Protein AF-A0A2D6PWX1-F1 (afdb_monomer_lite)

Secondary structure (DSSP, 8-state):
-PPPPP---------------PPEEEEEEEEEE--STT-EEEEEEESSPTT-EEEEEEEEEEEEEEEEETTEEEEEEEEEEEEEEEEEE--TTS-EEEEEE--TT-------EEEEEEEEEE-SSSSSSPPSEEEEE--EEEE-

Structure (mmCIF, N/CA/C/O backbone):
data_AF-A0A2D6PWX1-F1
#
_entry.id   AF-A0A2D6PWX1-F1
#
loop_
_atom_site.group_PDB
_atom_site.id
_atom_site.type_symbol
_atom_site.label_atom_id
_atom_site.label_alt_id
_atom_site.label_comp_id
_atom_site.label_asym_id
_atom_site.label_entity_id
_atom_site.label_seq_id
_atom_site.pdbx_PDB_ins_code
_atom_site.Cartn_x
_atom_site.Cartn_y
_atom_site.Cartn_z
_atom_site.occupancy
_atom_site.B_iso_or_equiv
_atom_site.auth_seq_id
_atom_site.auth_comp_id
_atom_site.auth_asym_id
_atom_site.auth_atom_id
_atom_site.pdbx_PDB_model_num
ATOM 1 N N . MET A 1 1 ? 32.014 -43.790 -51.563 1.00 42.31 1 MET A N 1
ATOM 2 C CA . MET A 1 1 ? 32.063 -42.319 -51.412 1.00 42.31 1 MET A CA 1
ATOM 3 C C . MET A 1 1 ? 30.700 -41.857 -50.919 1.00 42.31 1 MET A C 1
ATOM 5 O O . MET A 1 1 ? 29.769 -41.753 -51.704 1.00 42.31 1 MET A O 1
ATOM 9 N N . THR A 1 2 ? 30.546 -41.724 -49.607 1.00 36.53 2 THR A N 1
ATOM 10 C CA . THR A 1 2 ? 29.287 -41.398 -48.923 1.00 36.53 2 THR A CA 1
ATOM 11 C C . THR A 1 2 ? 29.187 -39.885 -48.724 1.00 36.53 2 THR A C 1
ATOM 13 O O . THR A 1 2 ? 30.055 -39.273 -48.110 1.00 36.53 2 THR A O 1
ATOM 16 N N . LYS A 1 3 ? 28.143 -39.271 -49.290 1.00 37.50 3 LYS A N 1
ATOM 17 C CA . LYS A 1 3 ? 27.792 -37.853 -49.109 1.00 37.50 3 LYS A CA 1
ATOM 18 C C . LYS A 1 3 ? 27.208 -37.663 -47.697 1.00 37.50 3 LYS A C 1
ATOM 20 O O . LYS A 1 3 ? 26.308 -38.429 -47.352 1.00 37.50 3 LYS A O 1
ATOM 25 N N . PRO A 1 4 ? 27.645 -36.681 -46.891 1.00 40.72 4 PRO A N 1
ATOM 26 C CA . PRO A 1 4 ? 26.986 -36.401 -45.623 1.00 40.72 4 PRO A CA 1
ATOM 27 C C . PRO A 1 4 ? 25.646 -35.691 -45.867 1.00 40.72 4 PRO A C 1
ATOM 29 O O . PRO A 1 4 ? 25.568 -34.739 -46.647 1.00 40.72 4 PRO A O 1
ATOM 32 N N . LEU A 1 5 ? 24.590 -36.176 -45.206 1.00 38.62 5 LEU A N 1
ATOM 33 C CA . LEU A 1 5 ? 23.315 -35.473 -45.082 1.00 38.62 5 LEU A CA 1
ATOM 34 C C . LEU A 1 5 ? 23.548 -34.174 -44.299 1.00 38.62 5 LEU A C 1
ATOM 36 O O . LEU A 1 5 ? 24.018 -34.204 -43.163 1.00 38.62 5 LEU A O 1
ATOM 40 N N . GLY A 1 6 ? 23.210 -33.040 -44.911 1.00 33.47 6 GLY A N 1
ATOM 41 C CA . GLY A 1 6 ? 23.190 -31.744 -44.244 1.00 33.47 6 GLY A CA 1
ATOM 42 C C . GLY A 1 6 ? 22.087 -31.708 -43.190 1.00 33.47 6 GLY A C 1
ATOM 43 O O . GLY A 1 6 ? 20.909 -31.857 -43.508 1.00 33.47 6 GLY A O 1
ATOM 44 N N . VAL A 1 7 ? 22.480 -31.512 -41.935 1.00 37.41 7 VAL A N 1
ATOM 45 C CA . VAL A 1 7 ? 21.571 -31.206 -40.831 1.00 37.41 7 VAL A CA 1
ATOM 46 C C . VAL A 1 7 ? 21.059 -29.783 -41.045 1.00 37.41 7 VAL A C 1
ATOM 48 O O . VAL A 1 7 ? 21.797 -28.816 -40.874 1.00 37.41 7 VAL A O 1
ATOM 51 N N . VAL A 1 8 ? 19.799 -29.646 -41.453 1.00 35.72 8 VAL A N 1
ATOM 52 C CA . VAL A 1 8 ? 19.108 -28.353 -41.463 1.00 35.72 8 VAL A CA 1
ATOM 53 C C . VAL A 1 8 ? 18.675 -28.073 -40.027 1.00 35.72 8 VAL A C 1
ATOM 55 O O . VAL A 1 8 ? 17.676 -28.607 -39.552 1.00 35.72 8 VAL A O 1
ATOM 58 N N . ILE A 1 9 ? 19.465 -27.272 -39.312 1.00 39.03 9 ILE A N 1
ATOM 59 C CA . ILE A 1 9 ? 19.086 -26.738 -38.003 1.00 39.03 9 ILE A CA 1
ATOM 60 C C . ILE A 1 9 ? 17.994 -25.697 -38.258 1.00 39.03 9 ILE A C 1
ATOM 62 O O . ILE A 1 9 ? 18.274 -24.566 -38.651 1.00 39.03 9 ILE A O 1
ATOM 66 N N . ALA A 1 10 ? 16.737 -26.094 -38.073 1.00 35.59 10 ALA A N 1
ATOM 67 C CA . ALA A 1 10 ? 15.636 -25.153 -37.973 1.00 35.59 10 ALA A CA 1
ATOM 68 C C . ALA A 1 10 ? 15.835 -24.346 -36.684 1.00 35.59 10 ALA A C 1
ATOM 70 O O . ALA A 1 10 ? 15.567 -24.830 -35.585 1.00 35.59 10 ALA A O 1
ATOM 71 N N . VAL A 1 11 ? 16.354 -23.124 -36.814 1.00 39.25 11 VAL A N 1
ATOM 72 C CA . VAL A 1 11 ? 16.346 -22.142 -35.729 1.00 39.25 11 VAL A CA 1
ATOM 73 C C . VAL A 1 11 ? 14.892 -21.731 -35.534 1.00 39.25 11 VAL A C 1
ATOM 75 O O . VAL A 1 11 ? 14.381 -20.829 -36.195 1.00 39.25 11 VAL A O 1
ATOM 78 N N . LEU A 1 12 ? 14.196 -22.454 -34.660 1.00 34.81 12 LEU A N 1
ATOM 79 C CA . LEU A 1 12 ? 12.915 -22.028 -34.132 1.00 34.81 12 LEU A CA 1
ATOM 80 C C . LEU A 1 12 ? 13.208 -20.805 -33.255 1.00 34.81 12 LEU A C 1
ATOM 82 O O . LEU A 1 12 ? 13.653 -20.935 -32.117 1.00 34.81 12 LEU A O 1
ATOM 86 N N . VAL A 1 13 ? 13.034 -19.606 -33.813 1.00 36.69 13 VAL A N 1
ATOM 87 C CA . VAL A 1 13 ? 12.972 -18.380 -33.016 1.00 36.69 13 VAL A CA 1
ATOM 88 C C . VAL A 1 13 ? 11.679 -18.473 -32.222 1.00 36.69 13 VAL A C 1
ATOM 90 O O . VAL A 1 13 ? 10.605 -18.110 -32.697 1.00 36.69 13 VAL A O 1
ATOM 93 N N . THR A 1 14 ? 11.766 -19.038 -31.024 1.00 36.16 14 THR A N 1
ATOM 94 C CA . THR A 1 14 ? 10.703 -18.944 -30.036 1.00 36.16 14 THR A CA 1
ATOM 95 C C . THR A 1 14 ? 10.578 -17.463 -29.696 1.00 36.16 14 THR A C 1
ATOM 97 O O . THR A 1 14 ? 11.389 -16.915 -28.954 1.00 36.16 14 THR A O 1
ATOM 100 N N . LEU A 1 15 ? 9.587 -16.791 -30.282 1.00 35.06 15 LEU A N 1
ATOM 101 C CA . LEU A 1 15 ? 9.060 -15.541 -29.748 1.00 35.06 15 LEU A CA 1
ATOM 102 C C . LEU A 1 15 ? 8.496 -15.882 -28.369 1.00 35.06 15 LEU A C 1
ATOM 104 O O . LEU A 1 15 ? 7.340 -16.277 -28.231 1.00 35.06 15 LEU A O 1
ATOM 108 N N . THR A 1 16 ? 9.342 -15.806 -27.345 1.00 34.41 16 THR A N 1
ATOM 109 C CA . THR A 1 16 ? 8.891 -15.761 -25.962 1.00 34.41 16 THR A CA 1
ATOM 110 C C . THR A 1 16 ? 8.103 -14.470 -25.821 1.00 34.41 16 THR A C 1
ATOM 112 O O . THR A 1 16 ? 8.674 -13.403 -25.599 1.00 34.41 16 THR A O 1
ATOM 115 N N . PHE A 1 17 ? 6.786 -14.551 -26.006 1.00 33.22 17 PHE A N 1
ATOM 116 C CA . PHE A 1 17 ? 5.876 -13.587 -25.409 1.00 33.22 17 PHE A CA 1
ATOM 117 C C . PHE A 1 17 ? 6.239 -13.566 -23.930 1.00 33.22 17 PHE A C 1
ATOM 119 O O . PHE A 1 17 ? 6.183 -14.611 -23.279 1.00 33.22 17 PHE A O 1
ATOM 126 N N . GLY A 1 18 ? 6.754 -12.427 -23.460 1.00 36.47 18 GLY A N 1
ATOM 127 C CA . GLY A 1 18 ? 7.207 -12.276 -22.087 1.00 36.47 18 GLY A CA 1
ATOM 128 C C . GLY A 1 18 ? 6.134 -12.821 -21.160 1.00 36.47 18 GLY A C 1
ATOM 129 O O . GLY A 1 18 ? 4.984 -12.386 -21.224 1.00 36.47 18 GLY A O 1
ATOM 130 N N . SER A 1 19 ? 6.504 -13.821 -20.360 1.00 38.91 19 SER A N 1
ATOM 131 C CA . SER A 1 19 ? 5.678 -14.288 -19.257 1.00 38.91 19 SER A CA 1
ATOM 132 C C . SER A 1 19 ? 5.168 -13.072 -18.480 1.00 38.91 19 SER A C 1
ATOM 134 O O . SER A 1 19 ? 5.918 -12.094 -18.370 1.00 38.91 19 SER A O 1
ATOM 136 N N . PRO A 1 20 ? 3.938 -13.104 -17.932 1.00 45.50 20 PRO A N 1
ATOM 137 C CA . PRO A 1 20 ? 3.509 -12.055 -17.019 1.00 45.50 20 PRO A CA 1
ATOM 138 C C . PRO A 1 20 ? 4.606 -11.894 -15.970 1.00 45.50 20 PRO A C 1
ATOM 140 O O . PRO A 1 20 ? 5.004 -12.880 -15.343 1.00 45.50 20 PRO A O 1
ATOM 143 N N . ALA A 1 21 ? 5.168 -10.689 -15.854 1.00 50.34 21 ALA A N 1
ATOM 144 C CA . ALA A 1 21 ? 6.127 -10.419 -14.804 1.00 50.34 21 ALA A CA 1
ATOM 145 C C . ALA A 1 21 ? 5.377 -10.669 -13.495 1.00 50.34 21 ALA A C 1
ATOM 147 O O . ALA A 1 21 ? 4.454 -9.931 -13.149 1.00 50.34 21 ALA A O 1
ATOM 148 N N . SER A 1 22 ? 5.711 -11.762 -12.804 1.00 52.19 22 SER A N 1
ATOM 149 C CA . SER A 1 22 ? 5.250 -11.970 -11.438 1.00 52.19 22 SER A CA 1
ATOM 150 C C . SER A 1 22 ? 5.594 -10.698 -10.681 1.00 52.19 22 SER A C 1
ATOM 152 O O . SER A 1 22 ? 6.751 -10.272 -10.747 1.00 52.19 22 SER A O 1
ATOM 154 N N . ALA A 1 23 ? 4.611 -10.080 -10.022 1.00 58.97 23 ALA A N 1
ATOM 155 C CA . ALA A 1 23 ? 4.898 -8.916 -9.208 1.00 58.97 23 ALA A CA 1
ATOM 156 C C . ALA A 1 23 ? 6.043 -9.280 -8.260 1.00 58.97 23 ALA A C 1
ATOM 158 O O . ALA A 1 23 ? 6.002 -10.316 -7.591 1.00 58.97 23 ALA A O 1
ATOM 159 N N . GLN A 1 24 ? 7.112 -8.494 -8.303 1.00 68.12 24 GLN A N 1
ATOM 160 C CA . GLN A 1 24 ? 8.280 -8.769 -7.484 1.00 68.12 24 GLN A CA 1
ATOM 161 C C . GLN A 1 24 ? 7.979 -8.232 -6.089 1.00 68.12 24 GLN A C 1
ATOM 163 O O . GLN A 1 24 ? 7.488 -7.109 -5.974 1.00 68.12 24 GLN A O 1
ATOM 168 N N . SER A 1 25 ? 8.234 -9.026 -5.041 1.00 80.31 25 SER A N 1
ATOM 169 C CA . SER A 1 25 ? 8.284 -8.447 -3.696 1.00 80.31 25 SER A CA 1
ATOM 170 C C . SER A 1 25 ? 9.497 -7.524 -3.665 1.00 80.31 25 SER A C 1
ATOM 172 O O . SER A 1 25 ? 10.636 -7.981 -3.788 1.00 80.31 25 SER A O 1
ATOM 174 N N . CYS A 1 26 ? 9.240 -6.221 -3.664 1.00 83.88 26 CYS A N 1
ATOM 175 C CA . CYS A 1 26 ? 10.276 -5.192 -3.748 1.00 83.88 26 CYS A CA 1
ATOM 176 C C . CYS A 1 26 ? 9.921 -3.921 -2.983 1.00 83.88 26 CYS A C 1
ATOM 178 O O . CYS A 1 26 ? 10.581 -2.903 -3.152 1.00 83.88 26 CYS A O 1
ATOM 180 N N . SER A 1 27 ? 8.874 -3.962 -2.167 1.00 90.00 27 SER A N 1
ATOM 181 C CA . SER A 1 27 ? 8.527 -2.853 -1.292 1.00 90.00 27 SER A CA 1
ATOM 182 C C . SER A 1 27 ? 8.167 -3.376 0.085 1.00 90.00 27 SER A C 1
ATOM 184 O O . SER A 1 27 ? 7.732 -4.515 0.234 1.00 90.00 27 SER A O 1
ATOM 186 N N . ASP A 1 28 ? 8.330 -2.525 1.079 1.00 90.94 28 ASP A N 1
ATOM 187 C CA . ASP A 1 28 ? 7.894 -2.787 2.438 1.00 90.94 28 ASP A CA 1
ATOM 188 C C . ASP A 1 28 ? 6.630 -1.980 2.706 1.00 90.94 28 ASP A C 1
ATOM 190 O O . ASP A 1 28 ? 6.488 -0.850 2.226 1.00 90.94 28 ASP A O 1
ATOM 194 N N . LEU A 1 29 ? 5.720 -2.573 3.470 1.00 90.56 29 LEU A N 1
ATOM 195 C CA . LEU A 1 29 ? 4.546 -1.904 4.008 1.00 90.56 29 LEU A CA 1
ATOM 196 C C . LEU A 1 29 ? 4.768 -1.713 5.505 1.00 90.56 29 LEU A C 1
ATOM 198 O O . LEU A 1 29 ? 5.335 -2.585 6.155 1.00 90.56 29 LEU A O 1
ATOM 202 N N . GLN A 1 30 ? 4.392 -0.552 6.027 1.00 90.44 30 GLN A N 1
ATOM 203 C CA . GLN A 1 30 ? 4.495 -0.247 7.447 1.00 90.44 30 GLN A CA 1
ATOM 204 C C . GLN A 1 30 ? 3.270 0.526 7.914 1.00 90.44 30 GLN A C 1
ATOM 206 O O . GLN A 1 30 ? 2.736 1.379 7.201 1.00 90.44 30 GLN A O 1
ATOM 211 N N . TYR A 1 31 ? 2.874 0.273 9.157 1.00 87.94 31 TYR A N 1
ATOM 212 C CA . TYR A 1 31 ? 1.782 0.967 9.826 1.00 87.94 31 TYR A CA 1
ATOM 213 C C . TYR A 1 31 ? 2.303 1.735 11.034 1.00 87.94 31 TYR A C 1
ATOM 215 O O . TYR A 1 31 ? 3.032 1.196 11.867 1.00 87.94 31 TYR A O 1
ATOM 223 N N . THR A 1 32 ? 1.885 2.990 11.168 1.00 87.88 32 THR A N 1
ATOM 224 C CA . THR A 1 32 ? 2.115 3.788 12.377 1.00 87.88 32 THR A CA 1
ATOM 225 C C . THR A 1 32 ? 0.810 4.415 12.861 1.00 87.88 32 THR A C 1
ATOM 227 O O . THR A 1 32 ? -0.087 4.710 12.074 1.00 87.88 32 THR A O 1
ATOM 230 N N . GLY A 1 33 ? 0.678 4.604 14.175 1.00 82.25 33 GLY A N 1
ATOM 231 C CA . GLY A 1 33 ? -0.563 5.079 14.795 1.00 82.25 33 GLY A CA 1
ATOM 232 C C . GLY A 1 33 ? -1.497 3.942 15.216 1.00 82.25 33 GLY A C 1
ATOM 233 O O . GLY A 1 33 ? -1.053 2.821 15.460 1.00 82.25 33 GLY A O 1
ATOM 234 N N . SER A 1 34 ? -2.788 4.243 15.366 1.00 75.75 34 SER A N 1
ATOM 235 C CA . SER A 1 34 ? -3.804 3.262 15.757 1.00 75.75 34 SER A CA 1
ATOM 236 C C . SER A 1 34 ? -5.130 3.516 15.050 1.00 75.75 34 SER A C 1
ATOM 238 O O . SER A 1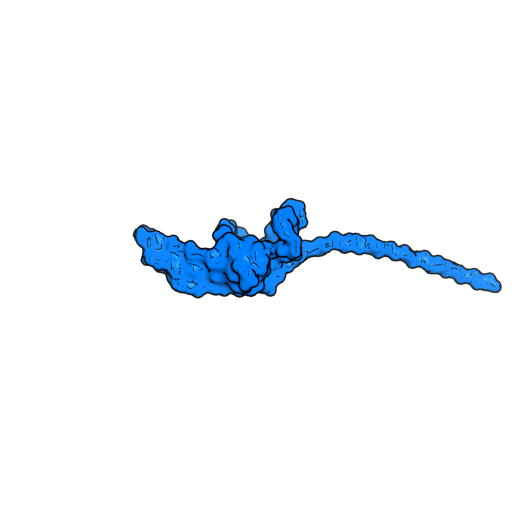 34 ? -5.435 4.632 14.633 1.00 75.75 34 SER A O 1
ATOM 240 N N . LEU A 1 35 ? -5.935 2.462 14.947 1.00 74.19 35 LEU A N 1
ATOM 241 C CA . LEU A 1 35 ? -7.267 2.488 14.344 1.00 74.19 35 LEU A CA 1
ATOM 242 C C . LEU A 1 35 ? -8.386 2.731 15.368 1.00 74.19 35 LEU A C 1
ATOM 244 O O . LEU A 1 35 ? -9.535 2.342 15.175 1.00 74.19 35 LEU A O 1
ATOM 248 N N . GLN A 1 36 ? -8.064 3.382 16.484 1.00 78.81 36 GLN A N 1
ATOM 249 C CA . GLN A 1 36 ? -9.063 3.716 17.494 1.00 78.81 36 GLN A CA 1
ATOM 250 C C . GLN A 1 36 ? -9.918 4.913 17.045 1.00 78.81 36 GLN A C 1
ATOM 252 O O . GLN A 1 36 ? -9.417 5.790 16.339 1.00 78.81 36 GLN A O 1
ATOM 257 N N . PRO A 1 37 ? -11.190 5.013 17.478 1.00 80.88 37 PRO A N 1
ATOM 258 C CA . PRO A 1 37 ? -12.023 6.172 17.174 1.00 80.88 37 PRO A CA 1
ATOM 259 C C . PRO A 1 37 ? -11.342 7.495 17.548 1.00 80.88 37 PRO A C 1
ATOM 261 O O . PRO A 1 37 ? -10.897 7.683 18.680 1.00 80.88 37 PRO A O 1
ATOM 264 N N . GLY A 1 38 ? -11.276 8.420 16.592 1.00 81.38 38 GLY A N 1
ATOM 265 C CA . GLY A 1 38 ? -10.606 9.713 16.730 1.00 81.38 38 GLY A CA 1
ATOM 266 C C . GLY A 1 38 ? -9.097 9.697 16.493 1.00 81.38 38 GLY A C 1
ATOM 267 O O . GLY A 1 38 ? -8.476 10.751 16.614 1.00 81.38 38 GLY A O 1
ATOM 268 N N . GLN A 1 39 ? -8.510 8.547 16.158 1.00 83.31 39 GLN A N 1
ATOM 269 C CA . GLN A 1 39 ? -7.097 8.416 15.812 1.00 83.31 39 GLN A CA 1
ATOM 270 C C . GLN A 1 39 ? -6.896 8.304 14.297 1.00 83.31 39 GLN A C 1
ATOM 272 O O . GLN A 1 39 ? -7.816 8.004 13.526 1.00 83.31 39 GLN A O 1
ATOM 277 N N . THR A 1 40 ? -5.656 8.556 13.888 1.00 85.06 40 THR A N 1
ATOM 278 C CA . THR A 1 40 ? -5.192 8.395 12.511 1.00 85.06 40 THR A CA 1
ATOM 279 C C . THR A 1 40 ? -4.144 7.295 12.476 1.00 85.06 40 THR A C 1
ATOM 281 O O . THR A 1 40 ? -3.180 7.321 13.244 1.00 85.06 40 THR A O 1
ATOM 284 N N . MET A 1 41 ? -4.312 6.361 11.548 1.00 86.00 41 MET A N 1
ATOM 285 C CA . MET A 1 41 ? -3.285 5.404 11.167 1.00 86.00 41 MET A CA 1
ATOM 286 C C . MET A 1 41 ? -2.628 5.878 9.873 1.00 86.00 41 MET A C 1
ATOM 288 O O . MET A 1 41 ? -3.314 6.271 8.932 1.00 86.00 41 MET A O 1
ATOM 292 N N . ILE A 1 42 ? -1.304 5.840 9.816 1.00 90.88 42 ILE A N 1
ATOM 293 C CA . ILE A 1 42 ? -0.534 6.129 8.609 1.00 90.88 42 ILE A CA 1
ATOM 294 C C . ILE A 1 42 ? -0.027 4.802 8.064 1.00 90.88 42 ILE A C 1
ATOM 296 O O . ILE A 1 42 ? 0.619 4.035 8.779 1.00 90.88 42 ILE A O 1
ATOM 300 N N . VAL A 1 43 ? -0.343 4.549 6.800 1.00 91.38 43 VAL A N 1
ATOM 301 C CA . VAL A 1 43 ? 0.163 3.422 6.025 1.00 91.38 43 VAL A CA 1
ATOM 302 C C . VAL A 1 43 ? 1.258 3.942 5.115 1.00 91.38 43 VAL A C 1
ATOM 304 O O . VAL A 1 43 ? 0.993 4.816 4.292 1.00 91.38 43 VAL A O 1
ATOM 307 N N . SER A 1 44 ? 2.457 3.400 5.245 1.00 93.06 44 SER A N 1
ATOM 308 C CA . SER A 1 44 ? 3.632 3.828 4.496 1.00 93.06 44 SER A CA 1
ATOM 309 C C . SER A 1 44 ? 4.157 2.687 3.645 1.00 93.06 44 SER A C 1
ATOM 311 O O . SER A 1 44 ? 4.304 1.560 4.113 1.00 93.06 44 SER A O 1
ATOM 313 N N . VAL A 1 45 ? 4.457 2.993 2.389 1.00 93.56 45 VAL A N 1
ATOM 314 C CA . VAL A 1 45 ? 5.156 2.105 1.461 1.00 93.56 45 VAL A CA 1
ATOM 315 C C . VAL A 1 45 ? 6.557 2.645 1.258 1.00 93.56 45 VAL A C 1
ATOM 317 O O . VAL A 1 45 ? 6.719 3.840 1.014 1.00 93.56 45 VAL A O 1
ATOM 320 N N . THR A 1 46 ? 7.564 1.779 1.318 1.00 93.56 46 THR A N 1
ATOM 321 C CA . THR A 1 46 ? 8.965 2.132 1.042 1.00 93.56 46 THR A CA 1
ATOM 322 C C . THR A 1 46 ? 9.620 1.126 0.103 1.00 93.56 46 THR A C 1
ATOM 324 O O . THR A 1 46 ? 9.192 -0.019 0.023 1.00 93.56 46 THR A O 1
ATOM 327 N N . GLY A 1 47 ? 10.663 1.538 -0.622 1.00 89.19 47 GLY A N 1
ATOM 328 C CA . GLY A 1 47 ? 11.408 0.651 -1.530 1.00 89.19 47 GLY A CA 1
ATOM 329 C C . GLY A 1 47 ? 10.739 0.408 -2.888 1.00 89.19 47 GLY A C 1
ATOM 330 O O . GLY A 1 47 ? 11.343 -0.191 -3.774 1.00 89.19 47 GLY A O 1
ATOM 331 N N . ALA A 1 48 ? 9.528 0.930 -3.093 1.00 90.94 48 ALA A N 1
ATOM 332 C CA . ALA A 1 48 ? 8.824 0.836 -4.361 1.00 90.94 48 ALA A CA 1
ATOM 333 C C . ALA A 1 48 ? 9.522 1.653 -5.476 1.00 90.94 48 ALA A C 1
ATOM 335 O O . ALA A 1 48 ? 10.353 2.519 -5.198 1.00 90.94 48 ALA A O 1
ATOM 336 N N . PRO A 1 49 ? 9.193 1.427 -6.761 1.00 88.81 49 PRO A N 1
ATOM 337 C CA . PRO A 1 49 ? 9.732 2.227 -7.857 1.00 88.81 49 PRO A CA 1
ATOM 338 C C . PRO A 1 49 ? 9.466 3.724 -7.651 1.00 88.81 49 PRO A C 1
ATOM 340 O O . PRO A 1 49 ? 8.349 4.070 -7.261 1.00 88.81 49 PRO A O 1
ATOM 343 N N . PRO A 1 50 ? 10.437 4.615 -7.924 1.00 89.81 50 PRO A N 1
ATOM 344 C CA . PRO A 1 50 ? 10.244 6.056 -7.799 1.00 89.81 50 PRO A CA 1
ATOM 345 C C . PRO A 1 50 ? 9.254 6.573 -8.846 1.00 89.81 50 PRO A C 1
ATOM 347 O O . PRO A 1 50 ? 9.243 6.098 -9.983 1.00 89.81 50 PRO A O 1
ATOM 350 N N . PHE A 1 51 ? 8.431 7.556 -8.467 1.00 89.75 51 PHE A N 1
ATOM 351 C CA . PHE A 1 51 ? 7.344 8.105 -9.295 1.00 89.75 51 PHE A CA 1
ATOM 352 C C . PHE A 1 51 ? 6.350 7.050 -9.813 1.00 89.75 51 PHE A C 1
ATOM 354 O O . PHE A 1 51 ? 5.661 7.265 -10.812 1.00 89.75 51 PHE A O 1
ATOM 361 N N . GLY A 1 52 ? 6.280 5.900 -9.145 1.00 88.44 52 GLY A N 1
ATOM 362 C CA . GLY A 1 52 ? 5.346 4.829 -9.447 1.00 88.44 52 GLY A CA 1
ATOM 363 C C . GLY A 1 52 ? 3.973 5.116 -8.856 1.00 88.44 52 GLY A C 1
ATOM 364 O O . GLY A 1 52 ? 3.859 5.747 -7.810 1.00 88.44 52 GLY A O 1
ATOM 365 N N . PHE A 1 53 ? 2.917 4.661 -9.520 1.00 90.12 53 PHE A N 1
ATOM 366 C CA . PHE A 1 53 ? 1.562 4.775 -8.992 1.00 90.12 53 PHE A CA 1
ATOM 367 C C . PHE A 1 53 ? 1.296 3.627 -8.028 1.00 90.12 53 PHE A C 1
ATOM 369 O O . PHE A 1 53 ? 1.351 2.461 -8.423 1.00 90.12 53 PHE A O 1
ATOM 376 N N . THR A 1 54 ? 1.004 3.965 -6.778 1.00 91.56 54 THR A N 1
ATOM 377 C CA . THR A 1 54 ? 0.837 3.023 -5.677 1.00 91.56 54 THR A CA 1
ATOM 378 C C . THR A 1 54 ? -0.614 2.943 -5.232 1.00 91.56 54 THR A C 1
ATOM 380 O O . THR A 1 54 ? -1.314 3.945 -5.049 1.00 91.56 54 THR A O 1
ATOM 383 N N . GLN A 1 55 ? -1.059 1.714 -5.016 1.00 92.62 55 GLN A N 1
ATOM 384 C CA . GLN A 1 55 ? -2.360 1.374 -4.471 1.00 92.62 55 GLN A CA 1
ATOM 385 C C . GLN A 1 55 ? -2.179 0.476 -3.252 1.00 92.62 55 GLN A C 1
ATOM 387 O O . GLN A 1 55 ? -1.378 -0.455 -3.276 1.00 92.62 55 GLN A O 1
ATOM 392 N N . LEU A 1 56 ? -2.959 0.732 -2.210 1.00 91.06 56 LEU A N 1
ATOM 393 C CA . LEU A 1 56 ? -3.133 -0.174 -1.090 1.00 91.06 56 LEU A CA 1
ATOM 394 C C . LEU A 1 56 ? -4.287 -1.119 -1.413 1.00 91.06 56 LEU A C 1
ATOM 396 O O . LEU A 1 56 ? -5.409 -0.677 -1.661 1.00 91.06 56 LEU A O 1
ATOM 400 N N . VAL A 1 57 ? -4.024 -2.416 -1.396 1.00 90.81 57 VAL A N 1
ATOM 401 C CA . VAL A 1 57 ? -5.042 -3.456 -1.519 1.00 90.81 57 VAL A CA 1
ATOM 402 C C . VAL A 1 57 ? -5.242 -4.075 -0.149 1.00 90.81 57 VAL A C 1
ATOM 404 O O . VAL A 1 57 ? -4.276 -4.451 0.512 1.00 90.81 57 VAL A O 1
ATOM 407 N N . PHE A 1 58 ? -6.490 -4.198 0.283 1.00 88.19 58 PHE A N 1
ATOM 408 C CA . PHE A 1 58 ? -6.816 -4.888 1.523 1.00 88.19 58 PHE A CA 1
ATOM 409 C C . PHE A 1 58 ? -8.009 -5.815 1.353 1.00 88.19 58 PHE A C 1
ATOM 411 O O . PHE A 1 58 ? -8.913 -5.559 0.561 1.00 88.19 58 PHE A O 1
ATOM 418 N N . GLY A 1 59 ? -8.010 -6.904 2.104 1.00 86.19 59 GLY A N 1
ATOM 419 C CA . GLY A 1 59 ? -9.042 -7.928 2.074 1.00 86.19 59 GLY A CA 1
ATOM 420 C C . GLY A 1 59 ? -9.026 -8.744 3.356 1.00 86.19 59 GLY A C 1
ATOM 421 O O . GLY A 1 59 ? -8.238 -8.489 4.261 1.00 86.19 59 GLY A O 1
ATOM 422 N N . GLU A 1 60 ? -9.900 -9.736 3.438 1.00 83.69 60 GLU A N 1
ATOM 423 C CA . GLU A 1 60 ? -10.038 -10.571 4.641 1.00 83.69 60 GLU A CA 1
ATOM 424 C C . GLU A 1 60 ? -9.227 -11.870 4.543 1.00 83.69 60 GLU A C 1
ATOM 426 O O . GLU A 1 60 ? -8.905 -12.494 5.551 1.00 83.69 60 GLU A O 1
ATOM 431 N N . ASN A 1 61 ? -8.858 -12.273 3.323 1.00 85.56 61 ASN A N 1
ATOM 432 C CA . ASN A 1 61 ? -8.242 -13.565 3.050 1.00 85.56 61 ASN A CA 1
ATOM 433 C C . ASN A 1 61 ? -6.856 -13.402 2.425 1.00 85.56 61 ASN A C 1
ATOM 435 O O . ASN A 1 61 ? -6.650 -12.598 1.515 1.00 85.56 61 ASN A O 1
ATOM 439 N N . ARG A 1 62 ? -5.909 -14.241 2.852 1.00 85.75 62 ARG A N 1
ATOM 440 C CA . ARG A 1 62 ? -4.670 -14.475 2.100 1.00 85.75 62 ARG A CA 1
ATOM 441 C C . ARG A 1 62 ? -4.939 -15.453 0.964 1.00 85.75 62 ARG A C 1
ATOM 443 O O . ARG A 1 62 ? -5.703 -16.402 1.125 1.00 85.75 62 ARG A O 1
ATOM 450 N N . GLY A 1 63 ? -4.270 -15.250 -0.160 1.00 83.38 63 GLY A N 1
ATOM 451 C CA . GLY A 1 63 ? -4.319 -16.189 -1.274 1.00 83.38 63 GLY A CA 1
ATOM 452 C C . GLY A 1 63 ? -3.839 -15.559 -2.575 1.00 83.38 63 GLY A C 1
ATOM 453 O O . GLY A 1 63 ? -4.008 -14.358 -2.762 1.00 83.38 63 GLY A O 1
ATOM 454 N N . PRO A 1 64 ? -3.243 -16.341 -3.486 1.00 85.62 64 PRO A N 1
ATOM 455 C CA . PRO A 1 64 ? -2.812 -15.819 -4.770 1.00 85.62 64 PRO A CA 1
ATOM 456 C C . PRO A 1 64 ? -4.032 -15.438 -5.614 1.00 85.62 64 PRO A C 1
ATOM 458 O O . PRO A 1 64 ? -4.845 -16.294 -5.962 1.00 85.62 64 PRO A O 1
ATOM 461 N N . THR A 1 65 ? -4.132 -14.166 -5.988 1.00 86.19 65 THR A N 1
ATOM 462 C CA . THR A 1 65 ? -5.139 -13.678 -6.936 1.00 86.19 65 THR A CA 1
ATOM 463 C C . THR A 1 65 ? -4.456 -13.051 -8.134 1.00 86.19 65 THR A C 1
ATOM 465 O O . THR A 1 65 ? -3.678 -12.108 -7.997 1.00 86.19 65 THR A O 1
ATOM 468 N N . ALA A 1 66 ? -4.784 -13.552 -9.324 1.00 84.12 66 ALA A N 1
ATOM 469 C CA . ALA A 1 66 ? -4.353 -12.951 -10.575 1.00 84.12 66 ALA A CA 1
ATOM 470 C C . ALA A 1 66 ? -5.228 -11.735 -10.907 1.00 84.12 66 ALA A C 1
ATOM 472 O O . ALA A 1 66 ? -6.432 -11.861 -11.139 1.00 84.12 66 ALA A O 1
ATOM 473 N N . LEU A 1 67 ? -4.608 -10.561 -10.966 1.00 78.25 67 LEU A N 1
ATOM 474 C CA . LEU A 1 67 ? -5.201 -9.348 -11.503 1.00 78.25 67 LEU A CA 1
ATOM 475 C C . LEU A 1 67 ? -4.853 -9.248 -12.986 1.00 78.25 67 LEU A C 1
ATOM 477 O O . LEU A 1 67 ? -3.686 -9.120 -13.361 1.00 78.25 67 LEU A O 1
ATOM 481 N N . ASN A 1 68 ? -5.884 -9.323 -13.825 1.00 77.25 68 ASN A N 1
ATOM 482 C CA . ASN A 1 68 ? -5.755 -9.263 -15.274 1.00 77.25 68 ASN A CA 1
ATOM 483 C C . ASN A 1 68 ? -6.187 -7.883 -15.772 1.00 77.25 68 ASN A C 1
ATOM 485 O O . ASN A 1 68 ? -7.338 -7.481 -15.616 1.00 77.25 68 ASN A O 1
ATOM 489 N N . PHE A 1 69 ? -5.255 -7.181 -16.399 1.00 69.94 69 PHE A N 1
ATOM 490 C CA . PHE A 1 69 ? -5.466 -5.954 -17.152 1.00 69.94 69 PHE A CA 1
ATOM 491 C C . PHE A 1 69 ? -5.359 -6.276 -18.645 1.00 69.94 69 PHE A C 1
ATOM 493 O O . PHE A 1 69 ? -4.730 -7.256 -19.036 1.00 69.94 69 PHE A O 1
ATOM 500 N N . TRP A 1 70 ? -5.954 -5.436 -19.496 1.00 58.34 70 TRP A N 1
ATOM 501 C CA . TRP A 1 70 ? -6.070 -5.673 -20.945 1.00 58.34 70 TRP A CA 1
ATOM 502 C C . TRP A 1 70 ? -4.764 -6.138 -21.627 1.00 58.34 70 TRP A C 1
ATOM 504 O O . TRP A 1 70 ? -4.797 -6.955 -22.540 1.00 58.34 70 TRP A O 1
ATOM 514 N N . TRP A 1 71 ? -3.612 -5.641 -21.178 1.00 68.50 71 TRP A N 1
ATOM 515 C CA . TRP A 1 71 ? -2.286 -5.920 -21.750 1.00 68.50 71 TRP A CA 1
ATOM 516 C C . TRP A 1 71 ? -1.268 -6.510 -20.759 1.00 68.50 71 TRP A C 1
ATOM 518 O O . TRP A 1 71 ? -0.081 -6.575 -21.061 1.00 68.50 71 TRP A O 1
ATOM 528 N N . TRP A 1 72 ? -1.697 -6.881 -19.553 1.00 64.62 72 TRP A N 1
ATOM 529 C CA . TRP A 1 72 ? -0.799 -7.212 -18.443 1.00 64.62 72 TRP A CA 1
ATOM 530 C C . TRP A 1 72 ? -1.531 -8.097 -17.435 1.00 64.62 72 TRP A C 1
ATOM 532 O O . TRP A 1 72 ? -2.694 -7.843 -17.138 1.00 64.62 72 TRP A O 1
ATOM 542 N N . SER A 1 73 ? -0.854 -9.051 -16.800 1.00 75.00 73 SER A N 1
ATOM 543 C CA . SER A 1 73 ? -1.366 -9.660 -15.570 1.00 75.00 73 SER A CA 1
ATOM 544 C C . SER A 1 73 ? -0.291 -9.754 -14.498 1.00 75.00 73 SER A C 1
ATOM 546 O O . SER A 1 73 ? 0.897 -9.869 -14.793 1.00 75.00 73 SER A O 1
ATOM 548 N N . PHE A 1 74 ? -0.709 -9.670 -13.240 1.00 78.06 74 PHE A N 1
ATOM 549 C CA . PHE A 1 74 ? 0.156 -9.921 -12.092 1.00 78.06 74 PHE A CA 1
ATOM 550 C C . PHE A 1 74 ? -0.614 -10.627 -10.987 1.00 78.06 74 PHE A C 1
ATOM 552 O O . PHE A 1 74 ? -1.840 -10.662 -10.998 1.00 78.06 74 PHE A O 1
ATOM 559 N N . THR A 1 75 ? 0.111 -11.210 -10.037 1.00 83.94 75 THR A N 1
ATOM 560 C CA . THR A 1 75 ? -0.488 -11.899 -8.893 1.00 83.94 75 THR A CA 1
ATOM 561 C C . THR A 1 75 ? -0.232 -11.100 -7.626 1.00 83.94 75 THR A C 1
ATOM 563 O O . THR A 1 75 ? 0.905 -10.716 -7.363 1.00 83.94 75 THR A O 1
ATOM 566 N N . ILE A 1 76 ? -1.289 -10.866 -6.858 1.00 86.56 76 ILE A N 1
ATOM 567 C CA . ILE A 1 76 ? -1.222 -10.388 -5.473 1.00 86.56 76 ILE A CA 1
ATOM 568 C C . ILE A 1 76 ? -1.427 -11.565 -4.525 1.00 86.56 76 ILE A C 1
ATOM 570 O O . ILE A 1 76 ? -1.990 -12.586 -4.920 1.00 86.56 76 ILE A O 1
ATOM 574 N N . ASN A 1 77 ? -1.015 -11.423 -3.270 1.00 87.69 77 ASN A N 1
ATOM 575 C CA . ASN A 1 77 ? -1.202 -12.446 -2.237 1.00 87.69 77 ASN A CA 1
ATOM 576 C C . ASN A 1 77 ? -2.411 -12.144 -1.326 1.00 87.69 77 ASN A C 1
ATOM 578 O O . ASN A 1 77 ? -2.388 -12.391 -0.119 1.00 87.69 77 ASN A O 1
ATOM 582 N N . LEU A 1 78 ? -3.479 -11.605 -1.918 1.00 86.81 78 LEU A N 1
ATOM 583 C CA . LEU A 1 78 ? -4.781 -11.398 -1.285 1.00 86.81 78 LEU A CA 1
ATOM 584 C C . LEU A 1 78 ? -5.869 -12.155 -2.035 1.00 86.81 78 LEU A C 1
ATOM 586 O O . LEU A 1 78 ? -5.976 -12.031 -3.252 1.00 86.81 78 LEU A O 1
ATOM 590 N N . GLY A 1 79 ? -6.705 -12.887 -1.305 1.00 84.75 79 GLY A N 1
ATOM 591 C CA . GLY A 1 79 ? -7.896 -13.543 -1.834 1.00 84.75 79 GLY A CA 1
ATOM 592 C C . GLY A 1 79 ? -9.110 -12.602 -1.844 1.00 84.75 79 GLY A C 1
ATOM 593 O O . GLY A 1 79 ? -9.205 -11.726 -0.983 1.00 84.75 79 GLY A O 1
ATOM 594 N N . PRO A 1 80 ? -10.061 -12.761 -2.783 1.00 82.56 80 PRO A N 1
ATOM 595 C CA . PRO A 1 80 ? -11.323 -12.023 -2.756 1.00 82.56 80 PRO A CA 1
ATOM 596 C C . PRO A 1 80 ? -12.179 -12.378 -1.518 1.00 82.56 80 PRO A C 1
ATOM 598 O O . PRO A 1 80 ? -12.097 -13.507 -1.023 1.00 82.56 80 PRO A O 1
ATOM 601 N N . PRO A 1 81 ? -13.037 -11.456 -1.038 1.00 86.69 81 PRO A N 1
ATOM 602 C CA . PRO A 1 81 ? -13.194 -10.077 -1.509 1.00 86.69 81 PRO A CA 1
ATOM 603 C C . PRO A 1 81 ? -12.033 -9.169 -1.058 1.00 86.69 81 PRO A C 1
ATOM 605 O O . PRO A 1 81 ? -11.525 -9.295 0.054 1.00 86.69 81 PRO A O 1
ATOM 608 N N . TYR A 1 82 ? -11.633 -8.236 -1.926 1.00 86.75 82 TYR A N 1
ATOM 609 C CA . TYR A 1 82 ? -10.643 -7.201 -1.619 1.00 86.75 82 TYR A CA 1
ATOM 610 C C . TYR A 1 82 ? -11.103 -5.843 -2.152 1.00 86.75 82 TYR A C 1
ATOM 612 O O . TYR A 1 82 ? -11.839 -5.755 -3.136 1.00 86.75 82 TYR A O 1
ATOM 620 N N . SER A 1 83 ? -10.645 -4.786 -1.494 1.00 87.19 83 SER A N 1
ATOM 621 C CA . SER A 1 83 ? -10.829 -3.396 -1.897 1.00 87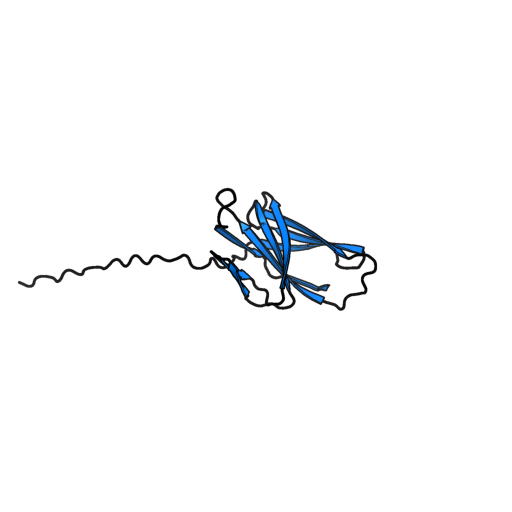.19 83 SER A CA 1
ATOM 622 C C . SER A 1 83 ? -9.482 -2.769 -2.232 1.00 87.19 83 SER A C 1
ATOM 624 O O . SER A 1 83 ? -8.446 -3.163 -1.697 1.00 87.19 83 SER A O 1
ATOM 626 N N . VAL A 1 84 ? -9.501 -1.782 -3.125 1.00 88.50 84 VAL A N 1
ATOM 627 C CA . VAL A 1 84 ? -8.303 -1.078 -3.589 1.00 88.50 84 VAL A CA 1
ATOM 628 C C . VAL A 1 84 ? -8.452 0.402 -3.283 1.00 88.50 84 VAL A C 1
ATOM 630 O O . VAL A 1 84 ? -9.455 1.014 -3.647 1.00 88.50 84 VAL A O 1
ATOM 633 N N . TYR A 1 85 ? -7.446 0.974 -2.632 1.00 89.44 85 TYR A N 1
ATOM 634 C CA . TYR A 1 85 ? -7.398 2.378 -2.253 1.00 89.44 85 TYR A CA 1
ATOM 635 C C . TYR A 1 85 ? -6.149 3.034 -2.844 1.00 89.44 85 TYR A C 1
ATOM 637 O O . TYR A 1 85 ? -5.044 2.520 -2.671 1.00 89.44 85 TYR A O 1
ATOM 645 N N . PRO A 1 86 ? -6.282 4.160 -3.562 1.00 90.94 86 PRO A N 1
ATOM 646 C CA . PRO A 1 86 ? -5.125 4.846 -4.119 1.00 90.94 86 PRO A CA 1
ATOM 647 C C . PRO A 1 86 ? -4.288 5.480 -3.000 1.00 90.94 86 PRO A C 1
ATOM 649 O O . PRO A 1 86 ? -4.820 6.223 -2.178 1.00 90.94 86 PRO A O 1
ATOM 652 N N . MET A 1 87 ? -2.976 5.225 -3.001 1.00 91.75 87 MET A N 1
ATOM 653 C CA . MET A 1 87 ? -2.007 5.942 -2.155 1.00 91.75 87 MET A CA 1
ATOM 654 C C . MET A 1 87 ? -1.380 7.132 -2.895 1.00 91.75 87 MET A C 1
ATOM 656 O O . MET A 1 87 ? -0.830 8.033 -2.274 1.00 91.75 87 MET A O 1
ATOM 660 N N . GLY A 1 88 ? -1.490 7.160 -4.228 1.00 92.38 88 GLY A N 1
ATOM 661 C CA . GLY A 1 88 ? -0.949 8.224 -5.071 1.00 92.38 88 GLY A CA 1
ATOM 662 C C . GLY A 1 88 ? 0.338 7.799 -5.767 1.00 92.38 88 GLY A C 1
ATOM 663 O O . GLY A 1 88 ? 0.489 6.635 -6.127 1.00 92.38 88 GLY A O 1
ATOM 664 N N . TYR A 1 89 ? 1.237 8.752 -6.007 1.00 91.88 89 TYR A N 1
ATOM 665 C CA . TYR A 1 89 ? 2.543 8.476 -6.605 1.00 91.88 89 TYR A CA 1
ATOM 666 C C . TYR A 1 89 ? 3.619 8.412 -5.530 1.00 91.88 89 TYR A C 1
ATOM 668 O O . TYR A 1 89 ? 3.625 9.235 -4.613 1.00 91.88 89 TYR A O 1
ATOM 676 N N . THR A 1 90 ? 4.558 7.484 -5.678 1.00 93.44 90 THR A N 1
ATOM 677 C CA . THR A 1 90 ? 5.758 7.474 -4.850 1.00 93.44 90 THR A CA 1
ATOM 678 C C . THR A 1 90 ? 6.635 8.687 -5.146 1.00 93.44 90 THR A C 1
ATOM 680 O O . THR A 1 90 ? 6.686 9.209 -6.264 1.00 93.44 90 THR A O 1
ATOM 683 N N . ASN A 1 91 ? 7.365 9.143 -4.134 1.00 93.00 91 ASN A N 1
ATOM 684 C CA . ASN A 1 91 ? 8.386 10.170 -4.294 1.00 93.00 91 ASN A CA 1
ATOM 685 C C . ASN A 1 91 ? 9.649 9.614 -4.995 1.00 93.00 91 ASN A C 1
ATOM 687 O O . ASN A 1 91 ? 9.716 8.451 -5.399 1.00 93.00 91 ASN A O 1
ATOM 691 N N . ILE A 1 92 ? 10.691 10.445 -5.110 1.00 92.25 92 ILE A N 1
ATOM 692 C CA . ILE A 1 92 ? 11.977 10.051 -5.717 1.00 92.25 92 ILE A CA 1
ATOM 693 C C . ILE A 1 92 ? 12.707 8.929 -4.955 1.00 92.25 92 ILE A C 1
ATOM 695 O O . ILE A 1 92 ? 13.578 8.272 -5.516 1.00 92.25 92 ILE A O 1
ATOM 699 N N . LEU A 1 93 ? 12.354 8.703 -3.688 1.00 92.38 93 LEU A N 1
ATOM 700 C CA . LEU A 1 93 ? 12.892 7.637 -2.843 1.00 92.38 93 LEU A CA 1
ATOM 701 C C . LEU A 1 93 ? 12.028 6.367 -2.881 1.00 92.38 93 LEU A C 1
ATOM 703 O O . LEU A 1 93 ? 12.325 5.418 -2.158 1.00 92.38 93 LEU A O 1
ATOM 707 N N . GLY A 1 94 ? 10.957 6.338 -3.681 1.00 89.88 94 GLY A N 1
ATOM 708 C CA . GLY A 1 94 ? 10.069 5.181 -3.737 1.00 89.88 94 GLY A CA 1
ATOM 709 C C . GLY A 1 94 ? 9.108 5.079 -2.554 1.00 89.88 94 GLY A C 1
ATOM 710 O O . GLY A 1 94 ? 8.727 3.972 -2.179 1.00 89.88 94 GLY A O 1
ATOM 711 N N . GLN A 1 95 ? 8.749 6.211 -1.938 1.00 94.50 95 GLN A N 1
ATOM 712 C CA . GLN A 1 95 ? 7.879 6.245 -0.760 1.00 94.50 95 GLN A CA 1
ATOM 713 C C . GLN A 1 95 ? 6.511 6.850 -1.063 1.00 94.50 95 GLN A C 1
ATOM 715 O O . GLN A 1 95 ? 6.436 7.866 -1.757 1.00 94.50 95 GLN A O 1
ATOM 720 N N . ALA A 1 96 ? 5.453 6.263 -0.505 1.00 94.50 96 ALA A N 1
ATOM 721 C CA . ALA A 1 96 ? 4.092 6.795 -0.539 1.00 94.50 96 ALA A CA 1
ATOM 722 C C . ALA A 1 96 ? 3.392 6.553 0.803 1.00 94.50 96 ALA A C 1
ATOM 724 O O . ALA A 1 96 ? 3.513 5.468 1.367 1.00 94.50 96 ALA A O 1
ATOM 725 N N . ASP A 1 97 ? 2.618 7.537 1.262 1.00 94.44 97 ASP A N 1
ATOM 726 C CA . ASP A 1 97 ? 1.904 7.485 2.537 1.00 94.44 97 ASP A CA 1
ATOM 727 C C . ASP A 1 97 ? 0.398 7.672 2.331 1.00 94.44 97 ASP A C 1
ATOM 729 O O . ASP A 1 97 ? -0.040 8.502 1.532 1.00 94.44 97 ASP A O 1
ATOM 733 N N . LEU A 1 98 ? -0.404 6.931 3.094 1.00 91.50 98 LEU A N 1
ATOM 734 C CA . LEU A 1 98 ? -1.856 7.060 3.156 1.00 91.50 98 LEU A CA 1
ATOM 735 C C . LEU A 1 98 ? -2.295 7.225 4.611 1.00 91.50 98 LEU A C 1
ATOM 737 O O . LEU A 1 98 ? -2.092 6.339 5.439 1.00 91.50 98 LEU A O 1
ATOM 741 N N . ALA A 1 99 ? -2.941 8.350 4.910 1.00 89.25 9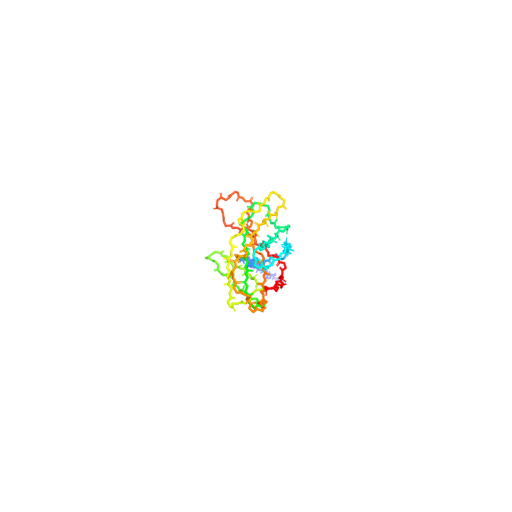9 ALA A N 1
ATOM 742 C CA . ALA A 1 99 ? -3.559 8.585 6.208 1.00 89.25 99 ALA A CA 1
ATOM 743 C C . ALA A 1 99 ? -4.995 8.041 6.219 1.00 89.25 99 ALA A C 1
ATOM 745 O O . ALA A 1 99 ? -5.843 8.468 5.434 1.00 89.25 99 ALA A O 1
ATOM 746 N N . LEU A 1 100 ? -5.270 7.118 7.134 1.00 84.56 100 LEU A N 1
ATOM 747 C CA . LEU A 1 100 ? -6.583 6.545 7.394 1.00 84.56 100 LEU A CA 1
ATOM 748 C C . LEU A 1 100 ? -7.106 7.102 8.717 1.00 84.56 100 LEU A C 1
ATOM 750 O O . LEU A 1 100 ? -6.546 6.837 9.780 1.00 84.56 100 LEU A O 1
ATOM 754 N N . PHE A 1 101 ? -8.173 7.895 8.647 1.00 83.88 101 PHE A N 1
ATOM 755 C CA . PHE A 1 101 ? -8.808 8.491 9.819 1.00 83.88 101 PHE A CA 1
ATOM 756 C C . PHE A 1 101 ? -10.034 7.686 10.245 1.00 83.88 101 PHE A C 1
ATOM 758 O O . PHE A 1 101 ? -10.923 7.430 9.429 1.00 83.88 101 PHE A O 1
ATOM 765 N N . VAL A 1 102 ? -10.110 7.345 11.533 1.00 77.00 102 VAL A N 1
ATOM 766 C CA . VAL A 1 102 ? -11.294 6.714 12.124 1.00 77.00 102 VAL A CA 1
ATOM 767 C C . VAL A 1 102 ? -12.134 7.797 12.810 1.00 77.00 102 VAL A C 1
ATOM 769 O O . VAL A 1 102 ? -11.698 8.362 13.814 1.00 77.00 102 VAL A O 1
ATOM 772 N N . PRO A 1 103 ? -13.338 8.124 12.308 1.00 76.62 103 PRO A N 1
ATOM 773 C CA . PRO A 1 103 ? -14.148 9.193 12.877 1.00 76.62 103 PRO A CA 1
ATOM 774 C C . PRO A 1 103 ? -14.578 8.913 14.322 1.00 76.62 103 PRO A C 1
ATOM 776 O O . PRO A 1 103 ? -14.887 7.784 14.709 1.00 76.62 103 PRO A O 1
ATOM 779 N N . LEU A 1 104 ? -14.639 9.984 15.118 1.00 77.69 104 LEU A N 1
ATOM 780 C CA . LEU A 1 104 ? -15.211 9.959 16.464 1.00 77.69 104 LEU A CA 1
ATOM 781 C C . LEU A 1 104 ? -16.692 9.559 16.386 1.00 77.69 104 LEU A C 1
ATOM 783 O O . LEU A 1 104 ? -17.460 10.160 15.637 1.00 77.69 104 LEU A O 1
ATOM 787 N N . GLY A 1 105 ? -17.094 8.555 17.167 1.00 67.19 105 GLY A N 1
ATOM 788 C CA . GLY A 1 105 ? -18.476 8.059 17.202 1.00 67.19 105 GLY A CA 1
ATOM 789 C C . GLY A 1 105 ? -18.752 6.843 16.316 1.00 67.19 105 GLY A C 1
ATOM 790 O O . GLY A 1 105 ? -19.877 6.344 16.326 1.00 67.19 105 GLY A O 1
ATOM 791 N N . ALA A 1 106 ? -17.749 6.319 15.602 1.00 65.62 106 ALA A N 1
ATOM 792 C CA . ALA A 1 106 ? -17.830 4.958 15.088 1.00 65.62 106 ALA A CA 1
ATOM 793 C C . ALA A 1 106 ? -18.005 3.991 16.274 1.00 65.62 106 ALA A C 1
ATOM 795 O O . ALA A 1 106 ? -17.256 4.061 17.252 1.00 65.62 106 ALA A O 1
ATOM 796 N N . ALA A 1 107 ? -19.017 3.119 16.213 1.00 63.25 107 ALA A N 1
ATOM 797 C CA . ALA A 1 107 ? -19.139 2.030 17.177 1.00 63.25 107 ALA A CA 1
ATOM 798 C C . ALA A 1 107 ? -17.838 1.205 17.164 1.00 63.25 107 ALA A C 1
ATOM 800 O O . ALA A 1 107 ? -17.218 1.116 16.100 1.00 63.25 107 ALA A O 1
ATOM 801 N N . PRO A 1 108 ? -17.420 0.600 18.294 1.00 60.19 108 PRO A N 1
ATOM 802 C CA . PRO A 1 108 ? -16.313 -0.345 18.286 1.00 60.19 108 PRO A CA 1
ATOM 803 C C . PRO A 1 108 ? -16.621 -1.407 17.233 1.00 60.19 108 PRO A C 1
ATOM 805 O O . PRO A 1 108 ? -17.583 -2.167 17.381 1.00 60.19 108 PRO A O 1
ATOM 808 N N . LEU A 1 109 ? -15.873 -1.398 16.131 1.00 60.94 109 LEU A N 1
ATOM 809 C CA . LEU A 1 109 ? -15.989 -2.461 15.152 1.00 60.94 109 LEU A CA 1
ATOM 810 C C . LEU A 1 109 ? -15.530 -3.749 15.849 1.00 60.94 109 LEU A C 1
ATOM 812 O O .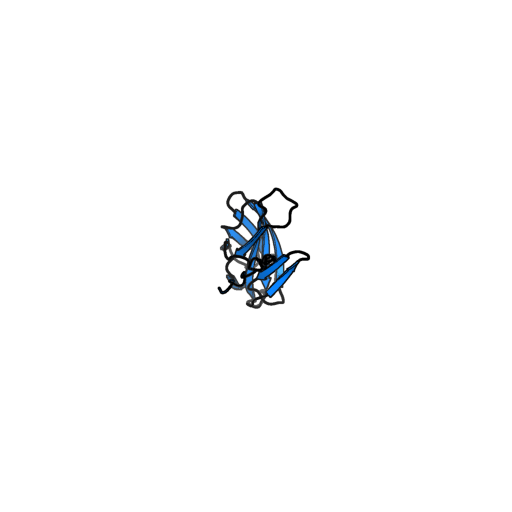 LEU A 1 109 ? -14.613 -3.703 16.676 1.00 60.94 109 LEU A O 1
ATOM 816 N N . PRO A 1 110 ? -16.183 -4.895 15.593 1.00 64.19 110 PRO A N 1
ATOM 817 C CA . PRO A 1 110 ? -15.620 -6.168 16.017 1.00 64.19 110 PRO A CA 1
ATOM 818 C C . PRO A 1 110 ? -14.196 -6.280 15.455 1.00 64.19 110 PRO A C 1
ATOM 820 O O . PRO A 1 110 ? -13.969 -5.770 14.355 1.00 64.19 110 PRO A O 1
ATOM 823 N N . PRO A 1 111 ? -13.266 -6.934 16.178 1.00 66.88 111 PRO A N 1
ATOM 824 C CA . PRO A 1 111 ? -11.873 -7.001 15.769 1.00 66.88 111 PRO A CA 1
ATOM 825 C C . PRO A 1 111 ? -11.777 -7.569 14.353 1.00 66.88 111 PRO A C 1
ATOM 827 O O . PRO A 1 111 ? -12.040 -8.757 14.138 1.00 66.88 111 PRO A O 1
ATOM 830 N N . LEU A 1 112 ? -11.459 -6.713 13.383 1.00 68.81 112 LEU A N 1
ATOM 831 C CA . LEU A 1 112 ? -11.436 -7.081 11.972 1.00 68.81 112 LEU A CA 1
ATOM 832 C C . LEU A 1 112 ? -9.983 -7.296 11.586 1.00 68.81 112 LEU A C 1
ATOM 834 O O . LEU A 1 112 ? -9.159 -6.386 11.625 1.00 68.81 112 LEU A O 1
ATOM 838 N N . THR A 1 113 ? -9.657 -8.535 11.235 1.00 78.31 113 THR A N 1
ATOM 839 C CA . THR A 1 113 ? -8.321 -8.862 10.744 1.00 78.31 113 THR A CA 1
ATOM 840 C C . THR A 1 113 ? -8.294 -8.581 9.252 1.00 78.31 113 THR A C 1
ATOM 842 O O . THR A 1 113 ? -8.889 -9.320 8.471 1.00 78.31 113 THR A O 1
ATOM 845 N N . LEU A 1 114 ? -7.623 -7.504 8.862 1.00 80.88 114 LEU A N 1
ATOM 846 C CA . LEU A 1 114 ? -7.369 -7.190 7.467 1.00 80.88 114 LEU A CA 1
ATOM 847 C C . LEU A 1 114 ? -6.004 -7.711 7.057 1.00 80.88 114 LEU A C 1
ATOM 849 O O . LEU A 1 114 ? -4.999 -7.549 7.743 1.00 80.88 114 LEU A O 1
ATOM 853 N N . VAL A 1 115 ? -5.983 -8.314 5.887 1.00 87.06 115 VAL A N 1
ATOM 854 C CA . VAL A 1 115 ? -4.788 -8.626 5.126 1.00 87.06 115 VAL A CA 1
ATOM 855 C C . VAL A 1 115 ? -4.567 -7.454 4.180 1.00 87.06 115 VAL A C 1
ATOM 857 O O . VAL A 1 115 ? -5.517 -6.971 3.567 1.00 87.06 115 VAL A O 1
ATOM 860 N N . THR A 1 116 ? -3.336 -6.977 4.063 1.00 89.62 116 THR A N 1
ATOM 861 C CA . THR A 1 116 ? -3.003 -5.768 3.305 1.00 89.62 116 THR A CA 1
ATOM 862 C C . THR A 1 116 ? -1.752 -5.983 2.463 1.00 89.62 116 THR A C 1
ATOM 864 O O . THR A 1 116 ? -0.868 -6.754 2.836 1.00 89.62 116 THR A O 1
ATOM 867 N N . GLN A 1 117 ? -1.693 -5.346 1.298 1.00 90.81 117 GLN A N 1
ATOM 868 C CA . GLN A 1 117 ? -0.537 -5.362 0.408 1.00 90.81 117 GLN A CA 1
ATOM 869 C C . GLN A 1 117 ? -0.538 -4.090 -0.435 1.00 90.81 117 GLN A C 1
ATOM 871 O O . GLN A 1 117 ? -1.575 -3.698 -0.972 1.00 90.81 117 GLN A O 1
ATOM 876 N N . ALA A 1 118 ? 0.615 -3.457 -0.596 1.00 91.69 118 ALA A N 1
ATOM 877 C CA . ALA A 1 118 ? 0.778 -2.397 -1.572 1.00 91.69 118 ALA A CA 1
ATOM 878 C C . ALA A 1 118 ? 1.145 -2.967 -2.940 1.00 91.69 118 ALA A C 1
ATOM 880 O O . ALA A 1 118 ? 1.898 -3.933 -3.058 1.00 91.69 118 ALA A O 1
ATOM 881 N N . VAL A 1 119 ? 0.623 -2.331 -3.981 1.00 90.81 119 VAL A N 1
ATOM 882 C CA . VAL A 1 119 ? 0.963 -2.587 -5.376 1.00 90.81 119 VAL A CA 1
ATOM 883 C C . VAL A 1 119 ? 1.427 -1.272 -5.980 1.00 90.81 119 VAL A C 1
ATOM 885 O O . VAL A 1 119 ? 0.675 -0.300 -5.982 1.00 90.81 119 VAL A O 1
ATOM 888 N N . THR A 1 120 ? 2.644 -1.238 -6.510 1.00 90.69 120 THR A N 1
ATOM 889 C CA . THR A 1 120 ? 3.198 -0.067 -7.191 1.00 90.69 120 THR A CA 1
ATOM 890 C C . THR A 1 120 ? 3.542 -0.385 -8.635 1.00 90.69 120 THR A C 1
ATOM 892 O O . THR A 1 120 ? 4.288 -1.320 -8.919 1.00 90.69 120 THR A O 1
ATOM 895 N N . PHE A 1 121 ? 3.040 0.438 -9.547 1.00 87.38 121 PHE A N 1
ATOM 896 C CA . PHE A 1 121 ? 3.316 0.361 -10.975 1.00 87.38 121 PHE A CA 1
ATOM 897 C C . PHE A 1 121 ? 4.371 1.401 -11.347 1.00 87.38 121 PHE A C 1
ATOM 899 O O . PHE A 1 121 ? 4.151 2.595 -11.156 1.00 87.38 121 PHE A O 1
ATOM 906 N N . GLY A 1 122 ? 5.521 0.950 -11.849 1.00 80.94 122 GLY A N 1
ATOM 907 C CA . GLY A 1 122 ? 6.623 1.813 -12.279 1.00 80.94 122 GLY A CA 1
ATOM 908 C C . GLY A 1 122 ? 6.674 2.005 -13.796 1.00 80.94 122 GLY A C 1
ATOM 909 O O . GLY A 1 122 ? 6.273 1.116 -14.555 1.00 80.94 122 GLY A O 1
ATOM 910 N N . TRP A 1 123 ? 7.224 3.147 -14.226 1.00 74.12 123 TRP A 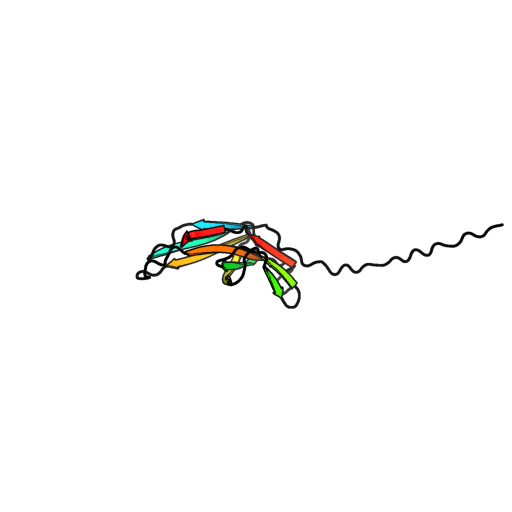N 1
ATOM 911 C CA . TRP A 1 123 ? 7.488 3.474 -15.631 1.00 74.12 123 TRP A CA 1
ATOM 912 C C . TRP A 1 123 ? 8.955 3.863 -15.840 1.00 74.12 123 TRP A C 1
ATOM 914 O O . TRP A 1 123 ? 9.448 4.797 -15.216 1.00 74.12 123 TRP A O 1
ATOM 924 N N . ASN A 1 124 ? 9.643 3.194 -16.765 1.00 65.56 124 ASN A N 1
ATOM 925 C CA . ASN A 1 124 ? 11.022 3.524 -17.153 1.00 65.56 124 ASN A CA 1
ATOM 926 C C . ASN A 1 124 ? 11.100 4.595 -18.252 1.00 65.56 124 ASN A C 1
ATOM 928 O O . ASN A 1 124 ? 12.156 5.185 -18.463 1.00 65.56 124 ASN A O 1
ATOM 932 N N . TRP A 1 125 ? 9.999 4.839 -18.961 1.00 57.72 125 TRP A N 1
ATOM 933 C CA . TRP A 1 125 ? 9.885 5.846 -20.012 1.00 57.72 125 TRP A CA 1
ATOM 934 C C . TRP A 1 125 ? 8.654 6.678 -19.684 1.00 57.72 125 TRP A C 1
ATOM 936 O O . TRP A 1 125 ? 7.603 6.098 -19.426 1.00 57.72 125 TRP A O 1
ATOM 946 N N . ALA A 1 126 ? 8.818 8.000 -19.608 1.00 55.88 126 ALA A N 1
ATOM 947 C CA . ALA A 1 126 ? 7.837 8.947 -19.079 1.00 55.88 126 ALA A CA 1
ATOM 948 C C . ALA A 1 126 ? 6.363 8.574 -19.388 1.00 55.88 126 ALA A C 1
ATOM 950 O O . ALA A 1 126 ? 6.059 8.186 -20.520 1.00 55.88 126 ALA A O 1
ATOM 951 N N . PRO A 1 127 ? 5.444 8.691 -18.409 1.00 56.34 127 PRO A N 1
ATOM 952 C CA . PRO A 1 127 ? 4.032 8.355 -18.599 1.00 56.34 127 PRO A CA 1
ATOM 953 C C . PRO A 1 127 ? 3.423 9.138 -19.781 1.00 56.34 127 PRO A C 1
ATOM 955 O O . PRO A 1 127 ? 3.804 10.294 -19.983 1.00 56.34 127 PRO A O 1
ATOM 958 N N . PRO A 1 128 ? 2.476 8.563 -20.560 1.00 56.59 128 PRO A N 1
ATOM 959 C CA . PRO A 1 128 ? 1.669 7.370 -20.283 1.00 56.59 128 PRO A CA 1
ATOM 960 C C . PRO A 1 128 ? 2.052 6.162 -21.169 1.00 56.59 128 PRO A C 1
ATOM 962 O O . PRO A 1 128 ? 1.478 5.946 -22.234 1.00 56.59 128 PRO A O 1
ATOM 965 N N . GLY A 1 129 ? 3.021 5.352 -20.735 1.00 59.50 129 GLY A N 1
ATOM 966 C CA . GLY A 1 129 ? 3.297 4.028 -21.312 1.00 59.50 129 GLY A CA 1
ATOM 967 C C . GLY A 1 129 ? 2.682 2.895 -20.476 1.00 59.50 129 GLY A C 1
ATOM 968 O O . GLY A 1 129 ? 2.242 3.142 -19.348 1.00 59.50 129 GLY A O 1
ATOM 969 N N . PRO A 1 130 ? 2.655 1.644 -20.973 1.00 60.25 130 PRO A N 1
ATOM 970 C CA . PRO A 1 130 ? 2.375 0.500 -20.112 1.00 60.25 130 PRO A CA 1
ATOM 971 C C . PRO A 1 130 ? 3.435 0.439 -18.997 1.00 60.25 130 PRO A C 1
ATOM 973 O O . PRO A 1 130 ? 4.616 0.680 -19.278 1.00 60.25 130 PRO A O 1
ATOM 976 N N . PRO A 1 131 ? 3.046 0.147 -17.742 1.00 63.50 131 PRO A N 1
ATOM 977 C CA . PRO A 1 131 ? 4.020 -0.039 -16.681 1.00 63.50 131 PRO A CA 1
ATOM 978 C C . PRO A 1 131 ? 4.923 -1.206 -17.064 1.00 63.50 131 PRO A C 1
ATOM 980 O O . PRO A 1 131 ? 4.465 -2.241 -17.547 1.00 63.50 131 PRO A O 1
ATOM 983 N N . ASN A 1 132 ? 6.221 -1.028 -16.888 1.00 69.62 132 ASN A N 1
ATOM 984 C CA . ASN A 1 132 ? 7.215 -2.048 -17.209 1.00 69.62 132 ASN A CA 1
ATOM 985 C C . ASN A 1 132 ? 7.688 -2.791 -15.949 1.00 69.62 132 ASN A C 1
ATOM 987 O O . ASN A 1 132 ? 8.533 -3.680 -16.047 1.00 69.62 132 ASN A O 1
ATOM 991 N N . LEU A 1 133 ? 7.157 -2.415 -14.780 1.00 71.25 133 LEU A N 1
ATOM 992 C CA . LEU A 1 133 ? 7.400 -3.060 -13.498 1.00 71.25 133 LEU A CA 1
ATOM 993 C C . LEU A 1 133 ? 6.135 -2.989 -12.628 1.00 71.25 133 LEU A C 1
ATOM 995 O O . LEU A 1 133 ? 5.543 -1.917 -12.492 1.00 71.25 133 LEU A O 1
ATOM 999 N N . ALA A 1 134 ? 5.764 -4.106 -11.999 1.00 78.75 134 ALA A N 1
ATOM 1000 C CA . ALA A 1 134 ? 4.858 -4.107 -10.857 1.00 78.75 134 ALA A CA 1
ATOM 1001 C C . ALA A 1 134 ? 5.610 -4.624 -9.642 1.00 78.75 134 ALA A C 1
ATOM 1003 O O . ALA A 1 134 ? 6.151 -5.734 -9.641 1.00 78.75 134 ALA A O 1
ATOM 1004 N N . CYS A 1 135 ? 5.622 -3.785 -8.624 1.00 85.38 135 CYS A N 1
ATOM 1005 C CA . CYS A 1 135 ? 6.176 -4.068 -7.325 1.00 85.38 135 CYS A CA 1
ATOM 1006 C C . CYS A 1 135 ? 5.033 -4.372 -6.370 1.00 85.38 135 CYS A C 1
ATOM 1008 O O . CYS A 1 135 ? 4.064 -3.616 -6.324 1.00 85.38 135 CYS A O 1
ATOM 1010 N N . VAL A 1 136 ? 5.131 -5.460 -5.621 1.00 88.88 136 VAL A N 1
ATOM 1011 C CA . VAL A 1 136 ? 4.232 -5.729 -4.498 1.00 88.88 136 VAL A CA 1
ATOM 1012 C C . VAL A 1 136 ? 5.001 -5.612 -3.198 1.00 88.88 136 VAL A C 1
ATOM 1014 O O . VAL A 1 136 ? 6.216 -5.824 -3.167 1.00 88.88 136 VAL A O 1
ATOM 1017 N N . SER A 1 137 ? 4.304 -5.246 -2.130 1.00 87.12 137 SER A N 1
ATOM 1018 C CA . SER A 1 137 ? 4.865 -5.356 -0.791 1.00 87.12 137 SER A CA 1
ATOM 1019 C C . SER A 1 137 ? 4.700 -6.759 -0.230 1.00 87.12 137 SER A C 1
ATOM 1021 O O . SER A 1 137 ? 3.922 -7.570 -0.750 1.00 87.12 137 SER A O 1
ATOM 1023 N N . ASP A 1 138 ? 5.356 -7.024 0.892 1.00 80.88 138 ASP A N 1
ATOM 1024 C CA . ASP A 1 138 ? 4.948 -8.128 1.749 1.00 80.88 138 ASP A CA 1
ATOM 1025 C C . ASP A 1 138 ? 3.511 -7.930 2.252 1.00 80.88 138 ASP A C 1
ATOM 1027 O O . ASP A 1 138 ? 2.967 -6.821 2.289 1.00 80.88 138 ASP A O 1
ATOM 1031 N N . THR A 1 139 ? 2.859 -9.050 2.562 1.00 77.75 139 THR A N 1
ATOM 1032 C CA . THR A 1 139 ? 1.475 -9.052 3.028 1.00 77.75 139 THR A CA 1
ATOM 1033 C C . THR A 1 139 ? 1.431 -8.848 4.536 1.00 77.75 139 THR A C 1
ATOM 1035 O O . THR A 1 139 ? 1.814 -9.748 5.289 1.00 77.75 139 THR A O 1
ATOM 1038 N N . GLU A 1 140 ? 0.879 -7.732 4.993 1.00 78.88 140 GLU A N 1
ATOM 1039 C CA . GLU A 1 140 ? 0.753 -7.442 6.420 1.00 78.88 140 GLU A CA 1
ATOM 1040 C C . GLU A 1 140 ? -0.651 -7.741 6.941 1.00 78.88 140 GLU A C 1
ATOM 1042 O O . GLU A 1 140 ? -1.649 -7.617 6.226 1.00 78.88 140 GLU A O 1
ATOM 1047 N N . ILE A 1 141 ? -0.716 -8.191 8.194 1.00 76.44 141 ILE A N 1
ATOM 1048 C CA . ILE A 1 141 ? -1.972 -8.419 8.904 1.00 76.44 141 ILE A CA 1
ATOM 1049 C C . ILE A 1 141 ? -2.158 -7.267 9.881 1.00 76.44 141 ILE A C 1
ATOM 1051 O O . ILE A 1 141 ? -1.345 -7.082 10.783 1.00 76.44 141 ILE A O 1
ATOM 1055 N N . VAL A 1 142 ? -3.249 -6.532 9.715 1.00 72.56 142 VAL A N 1
ATOM 1056 C CA . VAL A 1 142 ? -3.634 -5.423 10.581 1.00 72.56 142 VAL A CA 1
ATOM 1057 C C . VAL A 1 142 ? -4.904 -5.815 11.316 1.00 72.56 142 VAL A C 1
ATOM 1059 O O . VAL A 1 142 ? -5.876 -6.253 10.702 1.00 72.56 142 VAL A O 1
ATOM 1062 N N . GLN A 1 143 ? -4.892 -5.668 12.636 1.00 68.50 143 GLN A N 1
ATOM 1063 C CA . GLN A 1 143 ? -6.097 -5.804 13.446 1.0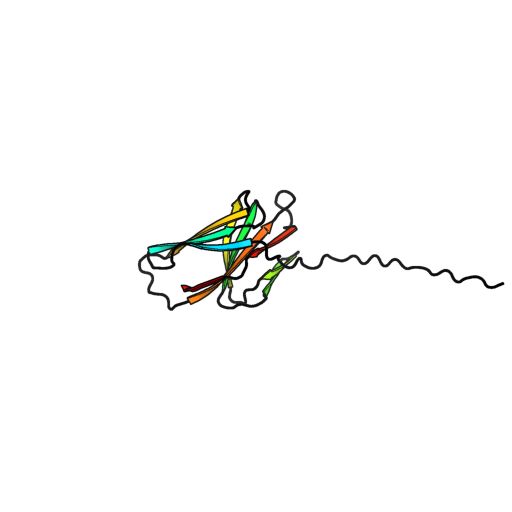0 68.50 143 GLN A CA 1
ATOM 1064 C C . GLN A 1 143 ? -6.705 -4.413 13.648 1.00 68.50 143 GLN A C 1
ATOM 1066 O O . GLN A 1 143 ? -6.052 -3.531 14.207 1.00 68.50 143 GLN A O 1
ATOM 1071 N N . LEU A 1 144 ? -7.926 -4.235 13.143 1.00 61.91 144 LEU A N 1
ATOM 1072 C CA . LEU A 1 144 ? -8.818 -3.105 13.421 1.00 61.91 144 LEU A CA 1
ATOM 1073 C C . LEU A 1 144 ? -9.587 -3.348 14.714 1.00 61.91 144 LEU A C 1
ATOM 1075 O O . LEU A 1 144 ? -10.089 -4.485 14.861 1.00 61.91 144 LEU A O 1
#

Sequence (144 aa):
MTKPLGVVIAVLVTLTFGSPASAQSCSDLQYTGSLQPGQTMIVSVTGAPPFGFTQLVFGENRGPTALNFWWWSFTINLGPPYSVYPMGYTNILGQADLALFVPLGAAPLPPLTLVTQAVTFGWNWAPPGPPNLACVSDTEIVQL

Foldseek 3Di:
DDDDDDDPPPPPPPPPPDDFPAAAAQKAWDWDWDQDAQIKIKIKIFRAAAQWWKKKKKDQAFDWDWDDDPSHIYTDRGDPPMDIGTQGTHHRRRMTMDIDHHHHPPDPDDWGWMKMKMWTFDDPDDPDDHGPHIHMHDIDIDTD

pLDDT: mean 74.83, std 18.37, range [33.22, 94.5]

Radius of gyration: 21.91 Å; chains: 1; bounding box: 51×52×70 Å